Protein AF-A0A8T3QGM6-F1 (afdb_monomer)

Radius of gyration: 19.99 Å; Cα contacts (8 Å, |Δi|>4): 11; chains: 1; bounding box: 54×41×36 Å

Secondary structure (DSSP, 8-state):
-HHHHHHHHHHHHHHHHHTHHHHHHHHHHHHHHS---HHHHHGGGTTSPPP-GGGS-------TTPPP-PPPPPP-

Structure (mmCIF, N/CA/C/O backbone):
data_AF-A0A8T3QGM6-F1
#
_entry.id   AF-A0A8T3QGM6-F1
#
loop_
_atom_site.group_PDB
_atom_site.id
_atom_site.type_symbol
_atom_site.label_atom_id
_atom_site.label_alt_id
_atom_site.label_comp_id
_atom_site.label_asym_id
_atom_site.label_entity_id
_atom_site.label_seq_id
_atom_site.pdbx_PDB_ins_code
_atom_site.Cartn_x
_atom_site.Cartn_y
_atom_site.Cartn_z
_atom_site.occupancy
_atom_site.B_iso_or_equiv
_atom_site.auth_seq_id
_atom_site.auth_comp_id
_atom_site.auth_asym_id
_atom_site.auth_atom_id
_atom_site.pdbx_PDB_model_num
ATOM 1 N N . VAL A 1 1 ? 17.343 -1.840 -17.110 1.00 86.88 1 VAL A N 1
ATOM 2 C CA . VAL A 1 1 ? 16.568 -1.012 -16.152 1.00 86.88 1 VAL A CA 1
ATOM 3 C C . VAL A 1 1 ? 15.114 -1.458 -16.065 1.00 86.88 1 VAL A C 1
ATOM 5 O O . VAL A 1 1 ? 14.722 -1.865 -14.985 1.00 86.88 1 VAL A O 1
ATOM 8 N N . ARG A 1 2 ? 14.347 -1.487 -17.169 1.00 92.88 2 ARG A N 1
ATOM 9 C CA . ARG A 1 2 ? 12.925 -1.898 -17.168 1.00 92.88 2 ARG A CA 1
ATOM 10 C C . ARG A 1 2 ? 12.642 -3.212 -16.420 1.00 92.88 2 ARG A C 1
ATOM 12 O O . ARG A 1 2 ? 11.913 -3.194 -15.446 1.00 92.88 2 ARG A O 1
ATOM 19 N N . ALA A 1 3 ? 13.352 -4.289 -16.758 1.00 95.25 3 ALA A N 1
ATOM 20 C CA . ALA A 1 3 ? 13.185 -5.591 -16.098 1.00 95.25 3 ALA A CA 1
ATOM 21 C C . ALA A 1 3 ? 13.425 -5.584 -14.571 1.00 95.25 3 ALA A C 1
ATOM 23 O O . ALA A 1 3 ? 12.865 -6.405 -13.854 1.00 95.25 3 ALA A O 1
ATOM 24 N N . ILE A 1 4 ? 14.264 -4.674 -14.060 1.00 94.75 4 ILE A N 1
ATOM 25 C CA . ILE A 1 4 ? 14.522 -4.552 -12.615 1.00 94.75 4 ILE A CA 1
ATOM 26 C C . ILE A 1 4 ? 13.322 -3.895 -11.930 1.00 94.75 4 ILE A C 1
ATOM 28 O O . ILE A 1 4 ? 12.912 -4.334 -10.859 1.00 94.75 4 ILE A O 1
ATOM 32 N N . ILE A 1 5 ? 12.758 -2.864 -12.565 1.00 95.19 5 ILE A N 1
ATOM 33 C CA . ILE A 1 5 ? 11.573 -2.159 -12.071 1.00 95.19 5 ILE A CA 1
ATOM 34 C C . ILE A 1 5 ? 10.375 -3.105 -12.072 1.00 95.19 5 ILE A C 1
ATOM 36 O O . ILE A 1 5 ? 9.706 -3.210 -11.052 1.00 95.19 5 ILE A O 1
ATOM 40 N N . ASP A 1 6 ? 10.161 -3.832 -13.170 1.00 96.38 6 ASP A N 1
ATOM 41 C CA . ASP A 1 6 ? 9.044 -4.771 -13.299 1.00 96.38 6 ASP A CA 1
ATOM 42 C C . ASP A 1 6 ? 9.107 -5.838 -12.190 1.00 96.38 6 ASP A C 1
ATOM 44 O O . ASP A 1 6 ? 8.151 -6.022 -11.443 1.00 96.38 6 ASP A O 1
ATOM 48 N N . LYS A 1 7 ? 10.288 -6.433 -11.960 1.00 95.06 7 LYS A N 1
ATOM 49 C CA . LYS A 1 7 ? 10.491 -7.396 -10.866 1.00 95.06 7 LYS A CA 1
ATOM 50 C C . LYS A 1 7 ? 10.217 -6.797 -9.480 1.00 95.06 7 LYS A C 1
ATOM 52 O O . LYS A 1 7 ? 9.665 -7.475 -8.614 1.00 95.06 7 LYS A O 1
ATOM 57 N N . ALA A 1 8 ? 10.645 -5.558 -9.235 1.00 93.38 8 ALA A N 1
ATOM 58 C CA . ALA A 1 8 ? 10.408 -4.889 -7.958 1.00 93.38 8 ALA A CA 1
ATOM 59 C C . ALA A 1 8 ? 8.919 -4.574 -7.752 1.00 93.38 8 ALA A C 1
ATOM 61 O O . ALA A 1 8 ? 8.407 -4.747 -6.647 1.00 93.38 8 ALA A O 1
ATOM 62 N N . TYR A 1 9 ? 8.227 -4.160 -8.815 1.00 95.94 9 TYR A N 1
ATOM 63 C CA . TYR A 1 9 ? 6.790 -3.908 -8.812 1.00 95.94 9 TYR A CA 1
ATOM 64 C C . TYR A 1 9 ? 5.992 -5.183 -8.531 1.00 95.94 9 TYR A C 1
ATOM 66 O O . TYR A 1 9 ? 5.132 -5.177 -7.648 1.00 95.94 9 TYR A O 1
ATOM 74 N N . ASP A 1 10 ? 6.312 -6.280 -9.218 1.00 97.44 10 ASP A N 1
ATOM 75 C CA . ASP A 1 10 ? 5.654 -7.572 -9.008 1.00 97.44 10 ASP A CA 1
ATOM 76 C C . ASP A 1 10 ? 5.830 -8.033 -7.561 1.00 97.44 10 ASP A C 1
ATOM 78 O O . ASP A 1 10 ? 4.861 -8.403 -6.897 1.00 97.44 10 ASP A O 1
ATOM 82 N N . ARG A 1 11 ? 7.053 -7.917 -7.026 1.00 95.06 11 ARG A N 1
ATOM 83 C CA . ARG A 1 11 ? 7.332 -8.280 -5.635 1.00 95.06 11 ARG A CA 1
ATOM 84 C C . ARG A 1 11 ? 6.581 -7.396 -4.640 1.00 95.06 11 ARG A C 1
ATOM 86 O O . ARG A 1 11 ? 6.039 -7.909 -3.666 1.00 95.06 11 ARG A O 1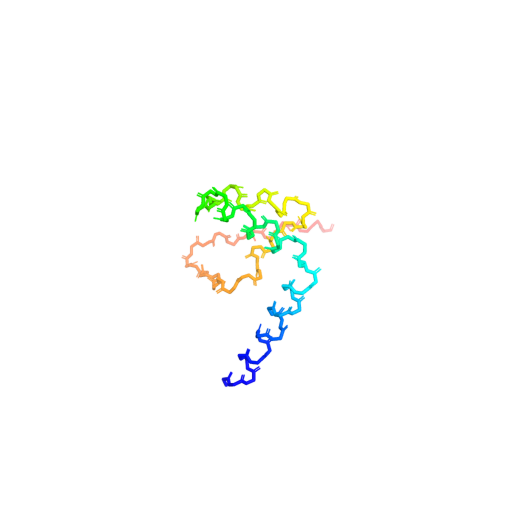
ATOM 93 N N . ALA A 1 12 ? 6.545 -6.083 -4.857 1.00 95.25 12 ALA A N 1
ATOM 94 C CA . ALA A 1 12 ? 5.789 -5.173 -3.999 1.00 95.25 12 ALA A CA 1
ATOM 95 C C . ALA A 1 12 ? 4.291 -5.507 -4.028 1.00 95.25 12 ALA A C 1
ATOM 97 O O . ALA A 1 12 ? 3.647 -5.563 -2.982 1.00 95.25 12 ALA A O 1
ATOM 98 N N . THR A 1 13 ? 3.755 -5.792 -5.214 1.00 96.69 13 THR A N 1
ATOM 99 C CA . THR A 1 13 ? 2.352 -6.171 -5.407 1.00 96.69 13 THR A CA 1
ATOM 100 C C . THR A 1 13 ? 2.031 -7.481 -4.692 1.00 96.69 13 THR A C 1
ATOM 102 O O . THR A 1 13 ? 1.041 -7.558 -3.967 1.00 96.69 13 THR A O 1
ATOM 105 N N . GLU A 1 14 ? 2.883 -8.496 -4.818 1.00 96.50 14 GLU A N 1
ATOM 106 C CA . GLU A 1 14 ? 2.749 -9.771 -4.106 1.00 96.50 14 GLU A CA 1
ATOM 107 C C . GLU A 1 14 ? 2.720 -9.567 -2.582 1.00 96.50 14 GLU A C 1
ATOM 109 O O . GLU A 1 14 ? 1.839 -10.090 -1.901 1.00 96.50 14 GLU A O 1
ATOM 114 N N . VAL A 1 15 ? 3.634 -8.757 -2.039 1.00 93.88 15 VAL A N 1
ATOM 115 C CA . VAL A 1 15 ? 3.694 -8.476 -0.594 1.00 93.88 15 VAL A CA 1
ATOM 116 C C . VAL A 1 15 ? 2.428 -7.757 -0.120 1.00 93.88 15 VAL A C 1
ATOM 118 O O . VAL A 1 15 ? 1.812 -8.178 0.860 1.00 93.88 15 VAL A O 1
ATOM 121 N N . LEU A 1 16 ? 2.001 -6.706 -0.828 1.00 94.50 16 LEU A N 1
ATOM 122 C CA . LEU A 1 16 ? 0.815 -5.921 -0.464 1.00 94.50 16 LEU A CA 1
ATOM 123 C C . LEU A 1 16 ? -0.492 -6.713 -0.601 1.00 94.50 16 LEU A C 1
ATOM 125 O O . LEU A 1 16 ? -1.447 -6.461 0.132 1.00 94.50 16 LEU A O 1
ATOM 129 N N . THR A 1 17 ? -0.554 -7.661 -1.537 1.00 95.38 17 THR A N 1
ATOM 130 C CA . THR A 1 17 ? -1.731 -8.524 -1.721 1.00 95.38 17 THR A CA 1
ATOM 131 C C . THR A 1 17 ? -1.771 -9.668 -0.713 1.00 95.38 17 THR A C 1
ATOM 133 O O . THR A 1 17 ? -2.846 -9.963 -0.194 1.00 95.38 17 THR A O 1
ATOM 136 N N . THR A 1 18 ? -0.623 -10.261 -0.376 1.00 94.75 18 THR A N 1
ATOM 137 C CA . THR A 1 18 ? -0.515 -11.331 0.632 1.00 94.75 18 THR A CA 1
ATOM 138 C C . THR A 1 18 ? -0.853 -10.830 2.038 1.00 94.75 18 THR A C 1
ATOM 140 O O . THR A 1 18 ? -1.500 -11.543 2.798 1.00 94.75 18 THR A O 1
ATOM 143 N N . HIS A 1 19 ? -0.471 -9.592 2.369 1.00 92.19 19 HIS A N 1
ATOM 144 C CA . HIS A 1 19 ? -0.698 -8.968 3.683 1.00 92.19 19 HIS A CA 1
ATOM 145 C C . HIS A 1 19 ? -1.733 -7.830 3.620 1.00 92.19 19 HIS A C 1
ATOM 147 O O . HIS A 1 19 ? -1.574 -6.770 4.234 1.00 92.19 19 HIS A O 1
ATOM 153 N N . ARG A 1 20 ? -2.786 -8.029 2.815 1.00 93.75 20 ARG A N 1
ATOM 154 C CA . ARG A 1 20 ? -3.841 -7.035 2.548 1.00 93.75 20 ARG A CA 1
ATOM 155 C C . ARG A 1 20 ? -4.553 -6.575 3.822 1.00 93.75 20 ARG A C 1
ATOM 157 O O . ARG A 1 20 ? -4.913 -5.409 3.927 1.00 93.75 20 ARG A O 1
ATOM 164 N N . ASP A 1 21 ? -4.761 -7.485 4.762 1.00 93.38 21 ASP A N 1
ATOM 165 C CA . ASP A 1 21 ? -5.350 -7.241 6.079 1.00 93.38 21 ASP A CA 1
ATOM 166 C C . ASP A 1 21 ? -4.611 -6.130 6.840 1.00 93.38 21 ASP A C 1
ATOM 168 O O . ASP A 1 21 ? -5.230 -5.177 7.311 1.00 93.38 21 ASP A O 1
ATOM 172 N N . ARG A 1 22 ? -3.277 -6.182 6.860 1.00 91.00 22 ARG A N 1
ATOM 173 C CA . ARG A 1 22 ? -2.439 -5.173 7.529 1.00 91.00 22 ARG A CA 1
ATOM 174 C C . ARG A 1 22 ? -2.445 -3.842 6.799 1.00 91.00 22 ARG A C 1
ATOM 176 O O . ARG A 1 22 ? -2.451 -2.790 7.432 1.00 91.00 22 ARG A O 1
ATOM 183 N N . LEU A 1 23 ? -2.465 -3.883 5.465 1.00 94.88 23 LEU A N 1
ATOM 184 C CA . LEU A 1 23 ? -2.604 -2.680 4.648 1.00 94.88 23 LEU A CA 1
ATOM 185 C C . LEU A 1 23 ? -3.923 -1.957 4.954 1.00 94.88 23 LEU A C 1
ATOM 187 O O . LEU A 1 23 ? -3.935 -0.733 5.059 1.00 94.88 23 LEU A O 1
ATOM 191 N N . VAL A 1 24 ? -5.017 -2.706 5.117 1.00 95.75 24 VAL A N 1
ATOM 192 C CA . VAL A 1 24 ? -6.321 -2.148 5.502 1.00 95.75 24 VAL A CA 1
ATOM 193 C C . VAL A 1 24 ? -6.267 -1.574 6.916 1.00 95.75 24 VAL A C 1
ATOM 195 O O . VAL A 1 24 ? -6.645 -0.421 7.089 1.00 95.75 24 VAL A O 1
ATOM 198 N N . ALA A 1 25 ? -5.719 -2.303 7.892 1.00 94.00 25 ALA A N 1
ATOM 199 C CA . ALA A 1 25 ? -5.591 -1.813 9.267 1.00 94.00 25 ALA A CA 1
ATOM 200 C C . ALA A 1 25 ? -4.773 -0.510 9.358 1.00 94.00 25 ALA A C 1
ATOM 202 O O . ALA A 1 25 ? -5.157 0.431 10.053 1.00 94.00 25 ALA A O 1
ATOM 203 N N . LEU A 1 26 ? -3.668 -0.418 8.609 1.00 94.38 26 LEU A N 1
ATOM 204 C CA . LEU A 1 26 ? -2.875 0.808 8.517 1.00 94.38 26 LEU A CA 1
ATOM 205 C C . LEU A 1 26 ? -3.672 1.959 7.887 1.00 94.38 26 LEU A C 1
ATOM 207 O O . LEU A 1 26 ? -3.595 3.090 8.366 1.00 94.38 26 LEU A O 1
ATOM 211 N N . ALA A 1 27 ? -4.431 1.686 6.823 1.00 95.88 27 ALA A N 1
ATOM 212 C CA . ALA A 1 27 ? -5.254 2.694 6.164 1.00 95.88 27 ALA A CA 1
ATOM 213 C C . ALA A 1 27 ? -6.372 3.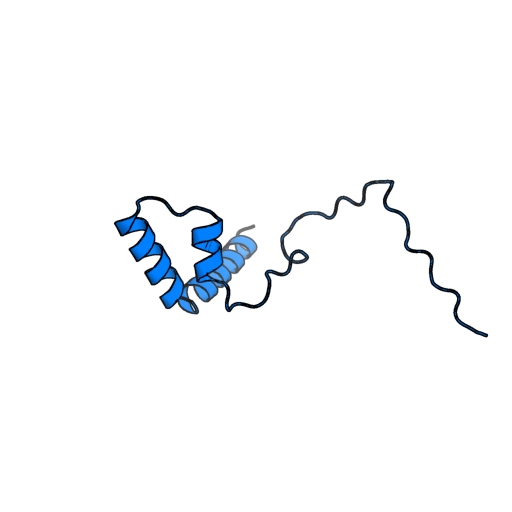207 7.083 1.00 95.88 27 ALA A C 1
ATOM 215 O O . ALA A 1 27 ? -6.574 4.414 7.170 1.00 95.88 27 ALA A O 1
AT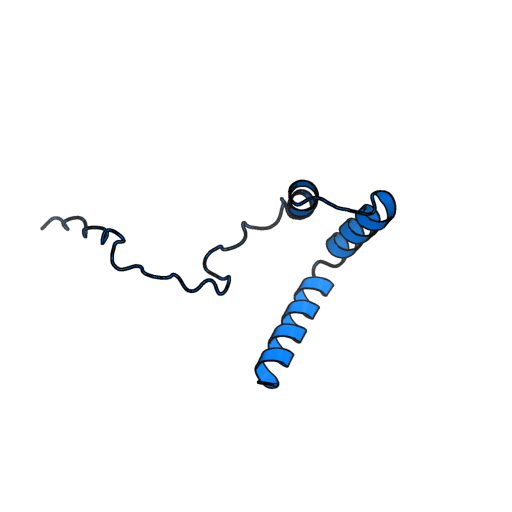OM 216 N N . GLU A 1 28 ? -7.059 2.318 7.802 1.00 96.19 28 GLU A N 1
ATOM 217 C CA . GLU A 1 28 ? -8.081 2.687 8.788 1.00 96.19 28 GLU A CA 1
ATOM 218 C C . GLU A 1 28 ? -7.498 3.572 9.894 1.00 96.19 28 GLU A C 1
ATOM 220 O O . GLU A 1 28 ? -8.083 4.603 10.231 1.00 96.19 28 GLU A O 1
ATOM 225 N N . LYS A 1 29 ? -6.306 3.228 10.395 1.00 93.88 29 LYS A N 1
ATOM 226 C CA . LYS A 1 29 ? -5.602 4.041 11.391 1.00 93.88 29 LYS A CA 1
ATOM 227 C C . LYS A 1 29 ? -5.250 5.432 10.854 1.00 93.88 29 LYS A C 1
ATOM 229 O O . LYS A 1 29 ? -5.518 6.425 11.520 1.00 93.88 29 LYS A O 1
ATOM 234 N N . LEU A 1 30 ? -4.722 5.525 9.632 1.00 96.00 30 LEU A N 1
ATOM 235 C CA . LEU A 1 30 ? -4.417 6.812 8.990 1.00 96.00 30 LEU A CA 1
ATOM 236 C C . LEU A 1 30 ? -5.670 7.655 8.721 1.00 96.00 30 LEU A C 1
ATOM 238 O O . LEU A 1 30 ? -5.603 8.877 8.791 1.00 96.00 30 LEU A O 1
ATOM 242 N N . VAL A 1 31 ? -6.813 7.030 8.432 1.00 96.44 31 VAL A N 1
ATOM 243 C CA . VAL A 1 31 ? -8.093 7.743 8.288 1.00 96.44 31 VAL A CA 1
ATOM 244 C C . VAL A 1 31 ? -8.550 8.336 9.623 1.00 96.44 31 VAL A C 1
ATOM 246 O O . VAL A 1 31 ? -9.126 9.421 9.631 1.00 96.44 31 VAL A O 1
ATOM 249 N N . ALA A 1 32 ? -8.304 7.647 10.739 1.00 95.38 32 ALA A N 1
ATOM 250 C CA . ALA A 1 32 ? -8.711 8.100 12.067 1.00 95.38 32 ALA A CA 1
ATOM 251 C C . ALA A 1 32 ? -7.760 9.143 12.682 1.00 95.38 32 ALA A C 1
ATOM 253 O O . ALA A 1 32 ? -8.223 10.084 13.324 1.00 95.38 32 ALA A O 1
ATOM 254 N N . GLU A 1 33 ? -6.449 8.967 12.507 1.00 94.81 33 GLU A N 1
ATOM 255 C CA . GLU A 1 33 ? -5.407 9.712 13.233 1.00 94.81 33 GLU A CA 1
ATOM 256 C C . GLU A 1 33 ? -4.595 10.665 12.333 1.00 94.81 33 GLU A C 1
ATOM 258 O O . GLU A 1 33 ? -3.724 11.378 12.830 1.00 94.81 33 GLU A O 1
ATOM 263 N N . GLU A 1 34 ? -4.862 10.686 11.017 1.00 95.62 34 GLU A N 1
ATOM 264 C CA . GLU A 1 34 ? -4.164 11.430 9.941 1.00 95.62 34 GLU A CA 1
ATOM 265 C C . GLU A 1 34 ? -2.688 11.052 9.732 1.00 95.62 34 GLU A C 1
ATOM 267 O O . GLU A 1 34 ? -2.167 11.096 8.615 1.00 95.62 34 GLU A O 1
ATOM 272 N N . THR A 1 35 ? -2.004 10.654 10.799 1.00 94.38 35 THR A N 1
ATOM 273 C CA . THR A 1 35 ? -0.596 10.283 10.827 1.00 94.38 35 THR A CA 1
ATOM 274 C C . THR A 1 35 ? -0.405 9.064 11.716 1.00 94.38 35 THR A C 1
ATOM 276 O O . THR A 1 35 ? -1.157 8.834 12.656 1.00 94.38 35 THR A O 1
ATOM 279 N N . VAL A 1 36 ? 0.612 8.267 11.407 1.00 93.31 36 VAL A N 1
ATOM 280 C CA . VAL A 1 36 ? 1.040 7.143 12.239 1.00 93.31 36 VAL A CA 1
ATOM 281 C C . VAL A 1 36 ? 2.539 7.295 12.429 1.00 93.31 36 VAL A C 1
ATOM 283 O O . VAL A 1 36 ? 3.279 7.396 11.448 1.00 93.31 36 VAL A O 1
ATOM 286 N N . ASP A 1 37 ? 2.983 7.364 13.680 1.00 92.62 37 ASP A N 1
ATOM 287 C CA . ASP A 1 37 ? 4.404 7.397 14.005 1.00 92.62 37 ASP A CA 1
ATOM 288 C C . ASP A 1 37 ? 5.065 6.023 13.779 1.00 92.62 37 ASP A C 1
ATOM 290 O O . ASP A 1 37 ? 4.401 5.003 13.575 1.00 92.62 37 ASP A O 1
ATOM 294 N N . SER A 1 38 ? 6.397 5.993 13.804 1.00 88.62 38 SER A N 1
ATOM 295 C CA . SER A 1 38 ? 7.164 4.774 13.539 1.00 88.62 38 SER A CA 1
ATOM 296 C C . SER A 1 38 ? 6.839 3.631 14.505 1.00 88.62 38 SER A C 1
ATOM 298 O O . SER A 1 38 ? 6.740 2.489 14.068 1.00 88.62 38 SER A O 1
ATOM 300 N N . GLU A 1 39 ? 6.651 3.906 15.797 1.00 89.38 39 GLU A N 1
ATOM 301 C CA . GLU A 1 39 ? 6.320 2.874 16.788 1.00 89.38 39 GLU A CA 1
ATOM 302 C C . GLU A 1 39 ? 4.907 2.333 16.538 1.00 89.38 39 GLU A C 1
ATOM 304 O O . GLU A 1 39 ? 4.686 1.118 16.470 1.00 89.38 39 GLU A O 1
ATOM 309 N N . GLY A 1 40 ? 3.964 3.242 16.290 1.00 89.06 40 GLY A N 1
ATOM 310 C CA . GLY A 1 40 ? 2.598 2.925 15.912 1.00 89.06 40 GLY A CA 1
ATOM 311 C C . GLY A 1 40 ? 2.507 2.090 14.635 1.00 89.06 40 GLY A C 1
ATOM 312 O O . GLY A 1 40 ? 1.615 1.247 14.546 1.00 89.06 40 GLY A O 1
ATOM 313 N N . PHE A 1 41 ? 3.409 2.287 13.673 1.00 90.19 41 PHE A N 1
ATOM 314 C CA . PHE A 1 41 ? 3.496 1.478 12.459 1.00 90.19 41 PHE A CA 1
ATOM 315 C C . PHE A 1 41 ? 4.077 0.090 12.745 1.00 90.19 41 PHE A C 1
ATOM 317 O O . PHE A 1 41 ? 3.435 -0.906 12.424 1.00 90.19 41 PHE A O 1
ATOM 324 N N . GLU A 1 42 ? 5.251 0.009 13.378 1.00 88.81 42 GLU A N 1
ATOM 325 C CA . GLU A 1 42 ? 5.938 -1.264 13.656 1.00 88.81 42 GLU A CA 1
ATOM 326 C C . GLU A 1 42 ? 5.083 -2.197 14.533 1.00 88.81 42 GLU A C 1
ATOM 328 O O . GLU A 1 42 ? 5.105 -3.416 14.355 1.00 88.81 42 GLU A O 1
ATOM 333 N N . SER A 1 43 ? 4.242 -1.640 15.413 1.00 89.19 43 SER A N 1
ATOM 334 C CA . SER A 1 43 ? 3.298 -2.425 16.220 1.00 89.19 43 SER A CA 1
ATOM 335 C C . SER A 1 43 ? 2.334 -3.282 15.379 1.00 89.19 43 SER A C 1
ATOM 337 O O . SER A 1 43 ? 2.029 -4.411 15.773 1.00 89.19 43 SER A O 1
ATOM 339 N N . LEU A 1 44 ? 1.936 -2.812 14.186 1.00 86.50 44 LEU A N 1
ATOM 340 C CA . LEU A 1 44 ? 1.060 -3.532 13.243 1.00 86.50 44 LEU A CA 1
ATOM 341 C C . LEU A 1 44 ? 1.757 -4.736 12.578 1.00 86.50 44 LEU A C 1
ATOM 343 O O . LEU A 1 44 ? 1.111 -5.559 11.920 1.00 86.50 44 LEU A O 1
ATOM 347 N N . PHE A 1 45 ? 3.079 -4.830 12.725 1.00 85.38 45 PHE A N 1
ATOM 348 C CA . PHE A 1 45 ? 3.928 -5.848 12.109 1.00 85.38 45 PHE A CA 1
ATOM 349 C C . PHE A 1 45 ? 4.709 -6.685 13.133 1.00 85.38 45 PHE A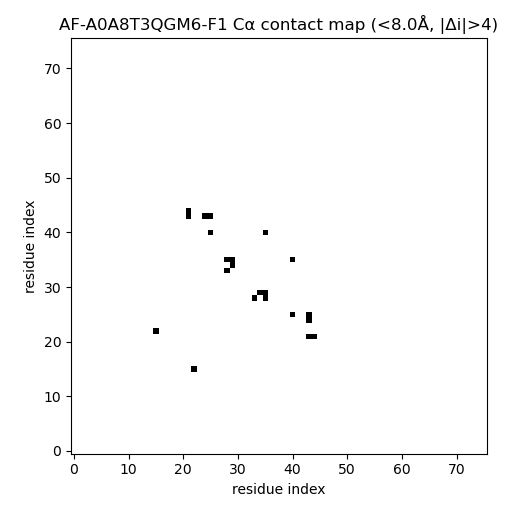 C 1
ATOM 351 O O . PHE A 1 45 ? 5.569 -7.473 12.752 1.00 85.38 45 PHE A O 1
ATOM 358 N N . SER A 1 46 ? 4.393 -6.553 14.423 1.00 83.25 46 SER A N 1
ATOM 359 C CA . SER A 1 46 ? 5.124 -7.168 15.544 1.00 83.25 46 SER A CA 1
ATOM 360 C C . SER A 1 46 ? 5.124 -8.705 15.570 1.00 83.25 46 SER A C 1
ATOM 362 O O . SER A 1 46 ? 5.981 -9.316 16.205 1.00 83.25 46 SER A O 1
ATOM 364 N N . ASP A 1 47 ? 4.192 -9.339 14.866 1.00 82.38 47 ASP A N 1
ATOM 365 C CA . ASP A 1 47 ? 4.059 -10.789 14.704 1.00 82.38 47 ASP A CA 1
ATOM 366 C C . ASP A 1 47 ? 4.797 -11.346 13.469 1.00 82.38 47 ASP A C 1
ATOM 368 O O . ASP A 1 47 ? 4.843 -12.563 13.270 1.00 82.38 47 ASP A O 1
ATOM 372 N N . LEU A 1 48 ? 5.393 -10.484 12.638 1.00 75.69 48 LEU A N 1
ATOM 373 C CA . LEU A 1 48 ? 6.258 -10.90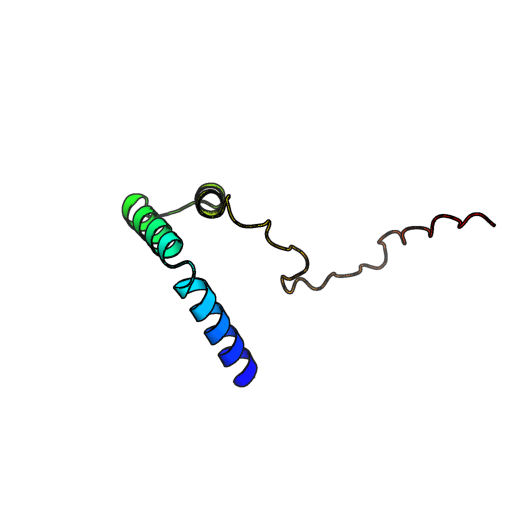9 11.538 1.00 75.69 48 LEU A CA 1
ATOM 374 C C . LEU A 1 48 ? 7.678 -11.202 12.039 1.00 75.69 48 LEU A C 1
ATOM 376 O O . LEU A 1 48 ? 8.141 -10.598 13.010 1.00 75.69 48 LEU A O 1
ATOM 380 N N . PRO A 1 49 ? 8.406 -12.116 11.369 1.00 75.25 49 PRO A N 1
ATOM 381 C CA . PRO A 1 49 ? 9.808 -12.341 11.679 1.00 75.25 49 PRO A CA 1
ATOM 382 C C . PRO A 1 49 ? 10.595 -11.024 11.578 1.00 75.25 49 PRO A C 1
ATOM 384 O O . PRO A 1 49 ? 10.282 -10.194 10.716 1.00 75.25 49 PRO A O 1
ATOM 387 N N . PRO A 1 50 ? 11.625 -10.834 12.426 1.00 68.44 50 PRO A N 1
ATOM 388 C CA . PRO A 1 50 ? 12.432 -9.626 12.423 1.00 68.44 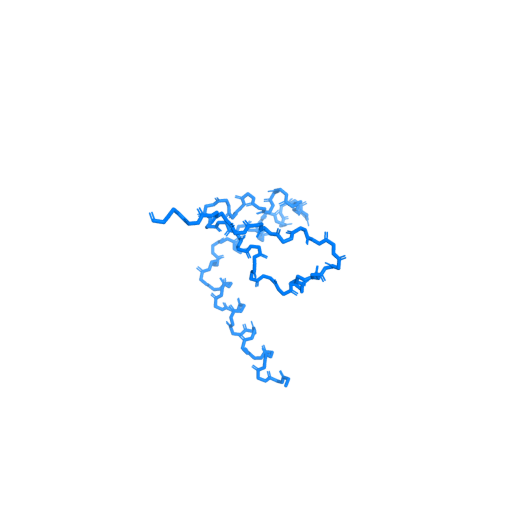50 PRO A CA 1
ATOM 389 C C . PRO A 1 50 ? 12.927 -9.300 11.018 1.00 68.44 50 PRO A C 1
ATOM 391 O O . PRO A 1 50 ? 13.413 -10.169 10.291 1.00 68.44 50 PRO A O 1
ATOM 394 N N . LYS A 1 51 ? 12.801 -8.029 10.646 1.00 65.56 51 LYS A N 1
ATOM 395 C CA . LYS A 1 51 ? 13.283 -7.508 9.372 1.00 65.56 51 LYS A CA 1
ATOM 396 C C . LYS A 1 51 ? 14.779 -7.798 9.247 1.00 65.56 51 LYS A C 1
ATOM 398 O O . LYS A 1 51 ? 15.571 -7.329 10.061 1.00 65.56 51 LYS A O 1
ATOM 403 N N . ASP A 1 52 ? 15.157 -8.586 8.243 1.00 61.44 52 ASP A N 1
ATOM 404 C CA . ASP A 1 52 ? 16.553 -8.948 8.013 1.00 61.44 52 ASP A CA 1
ATOM 405 C C . ASP A 1 52 ? 17.335 -7.697 7.586 1.00 61.44 52 ASP A C 1
ATOM 407 O O . ASP A 1 52 ? 17.246 -7.224 6.448 1.00 61.44 52 ASP A O 1
ATOM 411 N N . LEU A 1 53 ? 18.075 -7.122 8.536 1.00 55.84 53 LEU A N 1
ATOM 412 C CA . LEU A 1 53 ? 18.875 -5.907 8.351 1.00 55.84 53 LEU A CA 1
ATOM 413 C C . LEU A 1 53 ? 19.932 -6.076 7.246 1.00 55.84 53 LEU A C 1
ATOM 415 O O . LEU A 1 53 ? 20.363 -5.083 6.663 1.00 55.84 53 LEU A O 1
ATOM 419 N N . ASN A 1 54 ? 20.304 -7.320 6.920 1.00 51.41 54 ASN A N 1
ATOM 420 C CA . ASN A 1 54 ? 21.306 -7.644 5.905 1.00 51.41 54 ASN A CA 1
ATOM 421 C C . ASN A 1 54 ? 20.762 -7.629 4.467 1.00 51.41 54 ASN A C 1
ATOM 423 O O . ASN A 1 54 ? 21.550 -7.687 3.525 1.00 51.41 54 ASN A O 1
ATOM 427 N N . ASN A 1 55 ? 19.437 -7.573 4.275 1.00 53.59 55 ASN A N 1
ATOM 428 C CA . ASN A 1 55 ? 18.810 -7.681 2.951 1.00 53.59 55 ASN A CA 1
ATOM 429 C C . ASN A 1 55 ? 18.236 -6.351 2.427 1.00 53.59 55 ASN A C 1
ATOM 431 O O . ASN A 1 55 ? 17.629 -6.293 1.354 1.00 53.59 55 ASN A O 1
ATOM 435 N N . HIS A 1 56 ? 18.439 -5.258 3.159 1.00 52.88 56 HIS A N 1
ATOM 436 C CA . HIS A 1 56 ? 18.277 -3.917 2.614 1.00 52.88 56 HIS A CA 1
ATOM 437 C C . HIS A 1 56 ? 19.577 -3.537 1.923 1.00 52.88 56 HIS A C 1
ATOM 439 O O . HIS A 1 56 ? 20.643 -3.776 2.472 1.00 52.88 56 HIS A O 1
ATOM 445 N N . GLY A 1 57 ? 19.508 -2.957 0.725 1.00 48.34 57 GLY A N 1
ATOM 446 C CA . GLY A 1 57 ? 20.664 -2.492 -0.048 1.00 48.34 57 GLY A CA 1
ATOM 447 C C . GLY A 1 57 ? 21.442 -1.338 0.597 1.00 48.34 57 GLY A C 1
ATOM 448 O O . GLY A 1 57 ? 21.831 -0.412 -0.108 1.00 48.34 57 GLY A O 1
ATOM 449 N N . ILE A 1 58 ? 21.663 -1.372 1.915 1.00 47.31 58 ILE A N 1
ATOM 450 C CA . ILE A 1 58 ? 22.782 -0.693 2.540 1.00 47.31 58 ILE A CA 1
ATOM 451 C C . ILE A 1 58 ? 24.051 -1.332 1.959 1.00 47.31 58 ILE A C 1
ATOM 453 O O . ILE A 1 58 ? 24.291 -2.523 2.162 1.00 47.31 58 ILE A O 1
ATOM 457 N N . PRO A 1 59 ? 24.882 -0.611 1.190 1.00 42.97 59 PRO A N 1
ATOM 458 C CA . PRO A 1 59 ? 26.246 -1.070 1.039 1.00 42.97 59 PRO A CA 1
ATOM 459 C C . PRO A 1 59 ? 26.814 -1.092 2.459 1.00 42.97 59 PRO A C 1
ATOM 461 O O . PRO A 1 59 ? 26.883 -0.048 3.110 1.00 42.97 59 PRO A O 1
ATOM 464 N N . THR A 1 60 ? 27.192 -2.268 2.962 1.00 49.34 60 THR A N 1
ATOM 465 C CA . THR A 1 60 ? 28.171 -2.330 4.046 1.00 49.34 60 THR A CA 1
ATOM 466 C C . THR A 1 60 ? 29.383 -1.570 3.519 1.00 49.34 60 THR A C 1
ATOM 468 O O . THR A 1 60 ? 30.151 -2.071 2.696 1.00 49.34 60 THR A O 1
ATOM 471 N N . VAL A 1 61 ? 29.512 -0.302 3.912 1.00 51.38 61 VAL A N 1
ATOM 472 C CA . VAL A 1 61 ? 30.769 0.421 3.803 1.00 51.38 61 VAL A CA 1
ATOM 473 C C . VAL A 1 61 ? 31.677 -0.290 4.790 1.00 51.38 61 VAL A C 1
ATOM 475 O O . VAL A 1 61 ? 31.657 -0.010 5.987 1.00 51.38 61 VAL A O 1
ATOM 478 N N . VAL A 1 62 ? 32.441 -1.262 4.289 1.00 49.56 62 VAL A N 1
ATOM 479 C CA . VAL A 1 62 ? 33.637 -1.736 4.980 1.00 49.56 62 VAL A C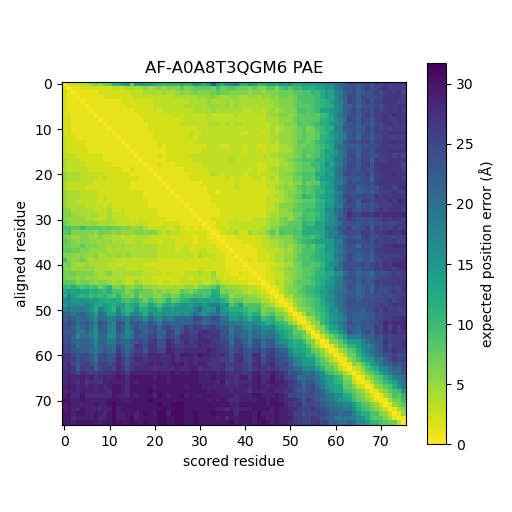A 1
ATOM 480 C C . VAL A 1 62 ? 34.591 -0.543 4.986 1.00 49.56 62 VAL A C 1
ATOM 482 O O . VAL A 1 62 ? 35.359 -0.327 4.051 1.00 49.56 62 VAL A O 1
ATOM 485 N N . GLY A 1 63 ? 34.463 0.316 5.996 1.00 51.47 63 GLY A N 1
ATOM 486 C CA . GLY A 1 63 ? 35.444 1.358 6.260 1.00 51.47 63 GLY A CA 1
ATOM 487 C C . GLY A 1 63 ? 36.785 0.703 6.615 1.00 51.47 63 GLY A C 1
ATOM 488 O O . GLY A 1 63 ? 36.787 -0.388 7.194 1.00 51.47 63 GLY A O 1
ATOM 489 N N . PRO A 1 64 ? 37.929 1.334 6.302 1.00 55.62 64 PRO A N 1
ATOM 490 C CA . PRO A 1 64 ? 39.266 0.801 6.573 1.00 55.62 64 PRO A CA 1
ATOM 491 C C . PRO A 1 64 ? 39.609 0.881 8.074 1.00 55.62 64 PRO A C 1
ATOM 493 O O . PRO A 1 64 ? 40.544 1.563 8.479 1.00 55.62 64 PRO A O 1
ATOM 496 N N . GLY A 1 65 ? 38.810 0.227 8.916 1.00 56.28 65 GLY A N 1
ATOM 497 C CA . GLY A 1 65 ? 38.934 0.292 10.370 1.00 56.28 65 GLY A CA 1
ATOM 498 C C . GLY A 1 65 ? 38.010 -0.632 11.164 1.00 56.28 65 GLY A C 1
ATOM 499 O O . GLY A 1 65 ? 37.996 -0.528 12.387 1.00 56.28 65 GLY A O 1
ATOM 500 N N . GLN A 1 66 ? 37.242 -1.532 10.532 1.00 59.22 66 GLN A N 1
ATOM 501 C CA . GLN A 1 66 ? 36.573 -2.583 11.305 1.00 59.22 66 GLN A CA 1
ATOM 502 C C . GLN A 1 66 ? 37.602 -3.633 11.755 1.00 59.22 66 GLN A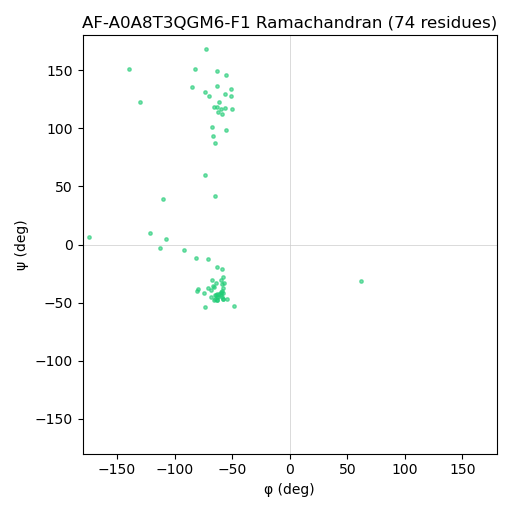 C 1
ATOM 504 O O . GLN A 1 66 ? 38.390 -4.094 10.924 1.00 59.22 66 GLN A O 1
ATOM 509 N N . PRO A 1 67 ? 37.613 -4.021 13.044 1.00 52.47 67 PRO A N 1
ATOM 510 C CA . PRO A 1 67 ? 38.488 -5.076 13.525 1.00 52.47 67 PRO A CA 1
ATOM 511 C C . PRO A 1 67 ? 38.109 -6.382 12.825 1.00 52.47 67 PRO A C 1
ATOM 513 O O . PRO A 1 67 ? 36.984 -6.866 12.939 1.00 52.47 67 PRO A O 1
ATOM 516 N N . ILE A 1 68 ? 39.058 -6.934 12.071 1.00 56.34 68 ILE A N 1
ATOM 517 C CA . ILE A 1 68 ? 39.053 -8.337 11.657 1.00 56.34 68 ILE A CA 1
ATOM 518 C C . ILE A 1 68 ? 38.820 -9.175 12.913 1.00 56.34 68 ILE A C 1
ATOM 520 O O . ILE A 1 68 ? 39.630 -9.131 13.835 1.00 56.34 68 ILE A O 1
ATOM 524 N N . ALA A 1 69 ? 37.702 -9.900 12.970 1.00 57.12 69 ALA A N 1
ATOM 525 C CA . ALA A 1 69 ? 37.499 -10.903 14.003 1.00 57.12 69 ALA A CA 1
ATOM 526 C C . ALA A 1 69 ? 38.644 -11.920 13.881 1.00 57.12 69 ALA A C 1
ATOM 528 O O . ALA A 1 69 ? 38.760 -12.600 12.859 1.00 57.12 69 ALA A O 1
ATOM 529 N N . GLU A 1 70 ? 39.528 -11.960 14.881 1.00 52.66 70 GLU A N 1
ATOM 530 C CA . GLU A 1 70 ? 40.621 -12.927 14.936 1.00 52.66 70 GLU A CA 1
ATOM 531 C C . GLU A 1 70 ? 40.040 -14.348 14.851 1.00 52.66 70 GLU A C 1
ATOM 533 O O . GLU A 1 70 ? 39.102 -14.674 15.588 1.00 52.66 70 GLU A O 1
ATOM 538 N N . PRO A 1 71 ? 40.551 -15.211 13.955 1.00 54.59 71 PRO A N 1
ATOM 539 C CA . PRO A 1 71 ? 40.128 -16.598 13.922 1.00 54.59 71 PRO A CA 1
ATOM 540 C C . PRO A 1 71 ? 40.578 -17.266 15.224 1.00 54.59 71 PRO A C 1
ATOM 542 O O . PRO A 1 71 ? 41.768 -17.339 15.525 1.00 54.59 71 PRO A O 1
ATOM 545 N N . ASN A 1 72 ? 39.605 -17.737 16.005 1.00 66.75 72 ASN A N 1
ATOM 546 C CA . ASN A 1 72 ? 39.824 -18.528 17.212 1.00 66.75 72 ASN A CA 1
ATOM 547 C C . ASN A 1 72 ? 40.778 -19.703 16.893 1.00 66.75 72 ASN A C 1
ATOM 549 O O . ASN A 1 72 ? 40.510 -20.421 15.922 1.00 66.75 72 ASN A O 1
ATOM 553 N N . PRO A 1 73 ? 41.876 -19.921 17.646 1.00 57.72 73 PRO A N 1
ATOM 554 C CA . PRO A 1 73 ? 42.815 -20.994 17.349 1.00 57.72 73 PRO A CA 1
ATOM 555 C C . PRO A 1 73 ? 42.107 -22.345 17.444 1.00 57.72 73 PRO A C 1
ATOM 557 O O . PRO A 1 73 ? 41.517 -22.701 18.465 1.00 57.72 73 PRO A O 1
ATOM 560 N N . GLN A 1 74 ? 42.154 -23.095 16.349 1.00 59.44 74 GLN A N 1
ATOM 561 C CA . GLN A 1 74 ? 41.646 -24.457 16.296 1.00 59.44 74 GLN A CA 1
ATOM 562 C C . GLN A 1 74 ? 42.584 -25.350 17.129 1.00 59.44 74 GLN A C 1
ATOM 564 O O . GLN A 1 74 ? 43.797 -25.287 16.912 1.00 59.44 74 GLN A O 1
ATOM 569 N N . PRO A 1 75 ? 42.080 -26.143 18.095 1.00 62.72 75 PRO A N 1
ATOM 570 C CA . PRO A 1 75 ? 42.925 -27.063 18.850 1.00 62.72 75 PRO A CA 1
ATOM 571 C C . PRO A 1 75 ? 43.516 -28.121 17.910 1.00 62.72 75 PRO A C 1
ATOM 573 O O . PRO A 1 75 ? 42.806 -28.622 17.037 1.00 62.72 75 PRO A O 1
ATOM 576 N N . ALA A 1 76 ? 44.807 -28.407 18.090 1.00 57.59 76 ALA A N 1
ATOM 577 C CA . ALA A 1 76 ? 45.569 -29.413 17.348 1.00 57.59 76 ALA A CA 1
ATOM 578 C C . ALA A 1 76 ? 45.134 -30.852 17.666 1.00 57.59 76 ALA A C 1
ATOM 580 O O . ALA A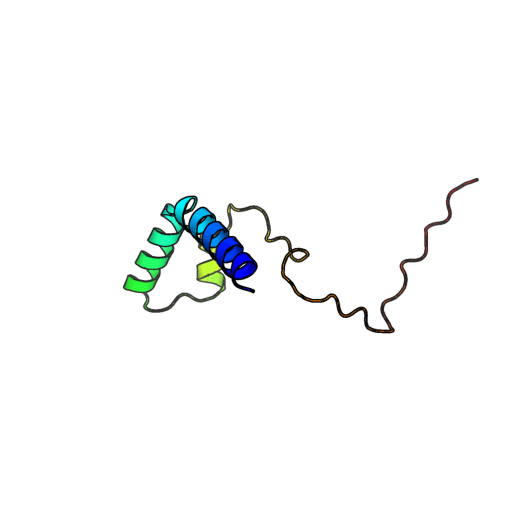 1 76 ? 44.703 -31.097 18.818 1.00 57.59 76 ALA A O 1
#

Foldseek 3Di:
DVVVVVVVVVVVVVVCVVPVVLVVVVVVCCVVPVDADPVSNVVSVVPPDPDDPVPPPPPPPPDPDDDDPPPDDDDD

Solvent-accessible surface area (backbone atoms only — not comparable to full-atom values): 5044 Å² total; per-residue (Å²): 109,67,72,59,52,52,54,52,50,52,51,52,50,52,52,52,62,77,44,40,69,55,55,48,53,52,50,55,47,34,74,76,60,75,59,74,53,71,68,67,50,50,62,76,50,67,90,52,79,79,79,64,78,84,76,49,92,67,76,81,76,80,55,101,76,70,81,75,79,76,79,76,83,76,83,131

Sequence (76 aa):
VRAIIDKAYDRATEVLTTHRDRLVALAEKLVAEETVDSEGFESLFSDLPPKDLNNHGIPTVVGPGQPIAEPNPQPA

Mean predicted aligned error: 13.18 Å

Nearest PDB structures (foldseek):
  8rdw-assembly1_HK  TM=3.263E-01  e=7.039E+00  Psychrobacter urativorans

pLDDT: mean 79.22, std 18.41, range [42.97, 97.44]